Protein AF-A0A915DK79-F1 (afdb_monomer)

Radius of gyration: 27.87 Å; Cα contacts (8 Å, |Δi|>4): 19; chains: 1; bounding box: 51×36×88 Å

Solvent-accessible surface area (backbone atoms only — not comparable to full-atom values): 7523 Å² total; per-resid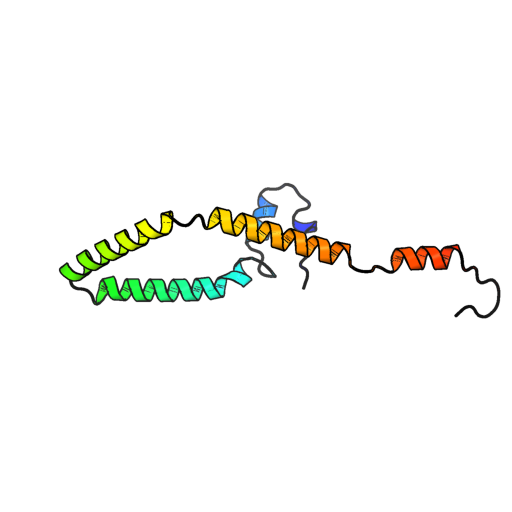ue (Å²): 132,89,81,90,54,66,78,63,58,69,52,94,48,76,64,35,58,58,57,54,72,72,41,60,88,92,27,67,62,69,75,41,48,66,61,49,52,53,51,52,51,54,51,49,52,52,50,48,43,56,70,74,70,46,51,79,68,54,45,51,55,50,50,55,50,52,54,53,53,54,66,57,54,72,78,56,66,57,69,62,53,49,52,55,52,53,50,54,53,52,51,52,52,50,53,56,62,72,66,54,86,70,58,63,67,60,50,53,51,46,63,72,71,60,83,81,90,66,103,73,82,130

Organism: NCBI:txid166011

pLDDT: mean 89.75, std 9.84, range [50.62, 98.31]

InterPro domains:
  IPR000615 Bestrophin [PTHR10736] (1-120)
  IPR021134 Bestrophin-like [PF01062] (1-120)

Sequence (122 aa):
MTISYNLDISSSSSWSFMKIVFRWKGSIWKSVLTELCIWTVFYYIVFCFYRFLLDANQQRDFALLANHVDSKLEYIPLTFMLGFFVTIVVDRWKNIFANIGFVDNAAFFVSSYVRGTMKRPK

Nearest PDB structures (foldseek):
  9ctq-assembly1_D  TM=9.381E-01  e=3.519E-05  Homo sapiens
  4rdq-assembly1_A  TM=9.361E-01  e=5.009E-05  Gallus gallus
  6n25-assembly1_A  TM=9.561E-01  e=6.644E-05  Gallus gallus
  8d1e-assembly1_D  TM=9.440E-01  e=1.916E-04  Homo sapiens
  5t5n-assembly1_A  TM=9.371E-01  e=1.916E-04  Gallus gallus

Foldseek 3Di:
DDDDPCVLVVDPDPVSVVVLQPDDVPHPCVVCVVVVVVVVVVVVVVVCCLPPPDDPVVNVVVVVVVVVVVVVVVVDPVVVVVVVVVVVVVVVVVVVVVPPDDCVVVVVVCVVPDDDDDPDDD

Mean predicted aligned error: 7.8 Å

Structure (mmCIF, N/CA/C/O backbone):
data_AF-A0A915DK79-F1
#
_entry.id   AF-A0A915DK79-F1
#
loop_
_atom_site.group_PDB
_atom_site.id
_atom_site.type_symbol
_atom_site.label_atom_id
_atom_site.label_alt_id
_atom_site.label_comp_id
_atom_site.label_asym_id
_atom_site.label_entity_id
_atom_site.label_seq_id
_atom_site.pdbx_PDB_ins_code
_atom_site.Cartn_x
_atom_site.Cartn_y
_atom_site.Cartn_z
_atom_site.occupancy
_atom_site.B_iso_or_equiv
_atom_site.auth_seq_id
_atom_site.auth_comp_id
_atom_site.auth_asym_id
_atom_site.auth_atom_id
_atom_site.pdbx_PDB_model_num
ATOM 1 N N . MET A 1 1 ? 3.840 -10.771 -16.281 1.00 55.12 1 MET A N 1
ATOM 2 C CA . MET A 1 1 ? 3.743 -10.107 -17.601 1.00 55.12 1 MET A CA 1
ATOM 3 C C . MET A 1 1 ? 3.987 -8.621 -17.395 1.00 55.12 1 MET A C 1
ATOM 5 O O . MET A 1 1 ? 3.463 -8.082 -16.427 1.00 55.12 1 MET A O 1
ATOM 9 N N . THR A 1 2 ? 4.796 -7.992 -18.246 1.00 82.50 2 THR A N 1
ATOM 10 C CA . THR A 1 2 ? 5.005 -6.536 -18.249 1.00 82.50 2 THR A CA 1
ATOM 11 C C . THR A 1 2 ? 3.714 -5.829 -18.663 1.00 82.50 2 THR A C 1
ATOM 13 O O . THR A 1 2 ? 2.981 -6.316 -19.522 1.00 82.50 2 THR A O 1
ATOM 16 N N . ILE A 1 3 ? 3.392 -4.709 -18.018 1.00 86.00 3 ILE A N 1
ATOM 17 C CA . ILE A 1 3 ? 2.170 -3.949 -18.303 1.00 86.00 3 ILE A CA 1
ATOM 18 C C . ILE A 1 3 ? 2.575 -2.577 -18.803 1.00 86.00 3 ILE A C 1
ATOM 20 O O . ILE A 1 3 ? 3.005 -1.730 -18.028 1.00 86.00 3 ILE A O 1
ATOM 24 N N . SER A 1 4 ? 2.421 -2.363 -20.105 1.00 89.50 4 SER A N 1
ATOM 25 C CA . SER A 1 4 ? 2.672 -1.065 -20.716 1.00 89.50 4 SER A CA 1
ATOM 26 C C . SER A 1 4 ? 1.451 -0.163 -20.540 1.00 89.50 4 SER A C 1
ATOM 28 O O . SER A 1 4 ? 0.342 -0.510 -20.950 1.00 89.50 4 SER A O 1
ATOM 30 N N . TYR A 1 5 ? 1.664 0.998 -19.926 1.00 88.75 5 TYR A N 1
ATOM 31 C CA . TYR A 1 5 ? 0.668 2.067 -19.776 1.00 88.75 5 TYR A CA 1
ATOM 32 C C . TYR A 1 5 ? 1.193 3.428 -20.264 1.00 88.75 5 TYR A C 1
ATOM 34 O O . TYR A 1 5 ? 0.548 4.446 -20.048 1.00 88.75 5 TYR A O 1
ATOM 42 N N . ASN A 1 6 ? 2.335 3.452 -20.965 1.00 89.31 6 ASN A N 1
ATOM 43 C CA . ASN A 1 6 ? 2.989 4.675 -21.452 1.00 89.31 6 ASN A CA 1
ATOM 44 C C . ASN A 1 6 ? 2.066 5.566 -22.300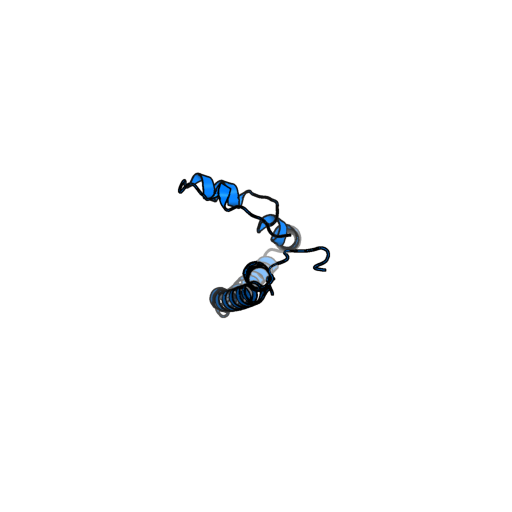 1.00 89.31 6 ASN A C 1
ATOM 46 O O . ASN A 1 6 ? 2.129 6.786 -22.207 1.00 89.31 6 ASN A O 1
ATOM 50 N N . LEU A 1 7 ? 1.179 4.969 -23.102 1.00 87.88 7 LEU A N 1
ATOM 51 C CA . LEU A 1 7 ? 0.238 5.723 -23.932 1.00 87.88 7 LEU A CA 1
ATOM 52 C C . LEU A 1 7 ? -0.861 6.395 -23.090 1.00 87.88 7 LEU A C 1
ATOM 54 O O . LEU A 1 7 ? -1.257 7.518 -23.393 1.00 87.88 7 LEU A O 1
ATOM 58 N N . ASP A 1 8 ? -1.284 5.761 -21.991 1.00 84.19 8 ASP A N 1
ATOM 59 C CA . ASP A 1 8 ? -2.310 6.289 -21.081 1.00 84.19 8 ASP A CA 1
ATOM 60 C C . ASP A 1 8 ? -1.809 7.501 -20.269 1.00 84.19 8 ASP A C 1
ATOM 62 O O . ASP A 1 8 ? -2.618 8.305 -19.812 1.00 84.19 8 ASP A O 1
ATOM 66 N N . ILE A 1 9 ? -0.485 7.652 -20.119 1.00 87.38 9 ILE A N 1
ATOM 67 C CA . ILE A 1 9 ? 0.183 8.779 -19.434 1.00 87.38 9 ILE A CA 1
ATOM 68 C C . ILE A 1 9 ? 0.838 9.782 -20.380 1.00 87.38 9 ILE A C 1
ATOM 70 O O . ILE A 1 9 ? 1.550 10.676 -19.935 1.00 87.38 9 ILE A O 1
ATOM 74 N N . SER A 1 10 ? 0.610 9.654 -21.685 1.00 88.00 10 SER A N 1
ATOM 75 C CA . SER A 1 10 ? 1.205 10.564 -22.669 1.00 88.00 10 SER A CA 1
ATOM 76 C C . SER A 1 10 ? 0.658 11.997 -22.569 1.00 88.00 10 SER A C 1
ATOM 78 O O . SER A 1 10 ? 1.332 12.943 -22.966 1.00 88.00 10 SER A O 1
ATOM 80 N N . SER A 1 11 ? -0.545 12.170 -22.005 1.00 87.44 11 SER A N 1
ATOM 81 C CA . SER A 1 11 ? -1.165 13.472 -21.741 1.00 87.44 11 SER A CA 1
ATOM 82 C C . SER A 1 11 ? -1.035 13.867 -20.267 1.00 87.44 11 SER A C 1
ATOM 84 O O . SER A 1 11 ? -1.433 13.106 -19.381 1.00 87.44 11 SER A O 1
ATOM 86 N N . SER A 1 12 ? -0.572 15.097 -20.013 1.00 81.62 12 SER A N 1
ATOM 87 C CA . SER A 1 12 ? -0.364 15.695 -18.679 1.00 81.62 12 SER A CA 1
ATOM 88 C C . SER A 1 12 ? -1.661 16.068 -17.930 1.00 81.62 12 SER A C 1
ATOM 90 O O . SER A 1 12 ? -1.654 16.924 -17.046 1.00 81.62 12 SER A O 1
ATOM 92 N N . SER A 1 13 ? -2.795 15.463 -18.281 1.00 87.06 13 SER A N 1
ATOM 93 C CA . SER A 1 13 ? -4.066 15.706 -17.601 1.00 87.06 13 SER A CA 1
ATOM 94 C C . SER A 1 13 ? -4.102 15.013 -16.237 1.00 87.06 13 SER A C 1
ATOM 96 O O . SER A 1 13 ? -3.752 13.837 -16.124 1.00 87.06 13 SER A O 1
ATOM 98 N N . SER A 1 14 ? -4.627 15.690 -15.211 1.00 81.69 14 SER A N 1
ATOM 99 C CA . SER A 1 14 ? -4.892 15.092 -13.892 1.00 81.69 14 SER A CA 1
ATOM 100 C C . SER A 1 14 ? -5.802 13.858 -13.977 1.00 81.69 14 SER A C 1
ATOM 102 O O . SER A 1 14 ? -5.713 12.950 -13.150 1.00 81.69 14 SER A O 1
ATOM 104 N N . TRP A 1 15 ? -6.644 13.781 -15.014 1.00 85.00 15 TRP A N 1
ATOM 105 C CA . TRP A 1 15 ? -7.514 12.633 -15.264 1.00 85.00 15 TRP A CA 1
ATOM 106 C C . TRP A 1 15 ? -6.736 11.363 -15.634 1.00 85.00 15 TRP A C 1
ATOM 108 O O . TRP A 1 15 ? -7.152 10.257 -15.283 1.00 85.00 15 TRP A O 1
ATOM 118 N N . SER A 1 16 ? -5.580 11.505 -16.294 1.00 84.88 16 SER A N 1
ATOM 119 C CA . SER A 1 16 ? -4.718 10.381 -16.682 1.00 84.88 16 SER A CA 1
ATOM 120 C C . SER A 1 16 ? -4.239 9.601 -15.456 1.00 84.88 16 SER A C 1
ATOM 122 O O . SER A 1 16 ? -4.289 8.373 -15.446 1.00 84.88 16 SER A O 1
ATOM 124 N N . PHE A 1 17 ? -3.852 10.303 -14.384 1.00 85.50 17 PHE A N 1
ATOM 125 C CA . PHE A 1 17 ? -3.428 9.677 -13.129 1.00 85.50 17 PHE A CA 1
ATOM 126 C C . PHE A 1 17 ? -4.565 8.884 -12.474 1.00 85.50 17 PHE A C 1
ATOM 128 O O . PHE A 1 17 ? -4.389 7.716 -12.120 1.00 85.50 17 PHE A O 1
ATOM 135 N N . MET A 1 18 ? -5.757 9.480 -12.381 1.00 88.00 18 MET A N 1
ATOM 136 C CA . MET A 1 18 ? -6.923 8.823 -11.786 1.00 88.00 18 MET A CA 1
ATOM 137 C C . MET A 1 18 ? -7.294 7.539 -12.543 1.00 88.00 18 MET A C 1
ATOM 139 O O . MET A 1 18 ? -7.599 6.515 -11.933 1.00 88.00 18 MET A O 1
ATOM 143 N N . LYS A 1 19 ? -7.159 7.549 -13.873 1.00 86.62 19 LYS A N 1
ATOM 144 C CA . LYS A 1 19 ? -7.385 6.380 -14.734 1.00 86.62 19 LYS A CA 1
ATOM 145 C C . LYS A 1 19 ? -6.443 5.206 -14.422 1.00 86.62 19 LYS A C 1
ATOM 147 O O . LYS A 1 19 ? -6.855 4.052 -14.522 1.00 86.62 19 LYS A O 1
ATOM 152 N N . ILE A 1 20 ? -5.196 5.476 -14.028 1.00 90.00 20 ILE A N 1
ATOM 153 C CA . ILE A 1 20 ? -4.208 4.441 -13.673 1.00 90.00 20 ILE A CA 1
ATOM 154 C C . ILE A 1 20 ? -4.525 3.822 -12.316 1.00 90.00 20 ILE A C 1
ATOM 156 O O . ILE A 1 20 ? -4.453 2.601 -12.183 1.00 90.00 20 ILE A O 1
ATOM 160 N N . VAL A 1 21 ? -4.900 4.643 -11.328 1.00 89.56 21 VAL A N 1
ATOM 161 C CA . VAL A 1 21 ? -5.219 4.174 -9.969 1.00 89.56 21 VAL A CA 1
ATOM 162 C C . VAL A 1 21 ? -6.342 3.135 -9.995 1.00 89.56 21 VAL A C 1
ATOM 164 O O . VAL A 1 21 ? -6.271 2.147 -9.269 1.00 89.56 21 VAL A O 1
ATOM 167 N N . PHE A 1 22 ? -7.338 3.306 -10.867 1.00 88.69 22 PHE A N 1
ATOM 168 C CA . PHE A 1 22 ? -8.464 2.375 -11.008 1.00 88.69 22 PHE A CA 1
ATOM 169 C C . PHE A 1 22 ? -8.225 1.210 -11.981 1.00 88.69 22 PHE A C 1
ATOM 171 O O . PHE A 1 22 ? -9.112 0.382 -12.195 1.00 88.69 22 PHE A O 1
ATOM 178 N N . ARG A 1 23 ? -7.037 1.090 -12.582 1.00 89.62 23 ARG A N 1
ATOM 179 C CA . ARG A 1 23 ? -6.713 -0.052 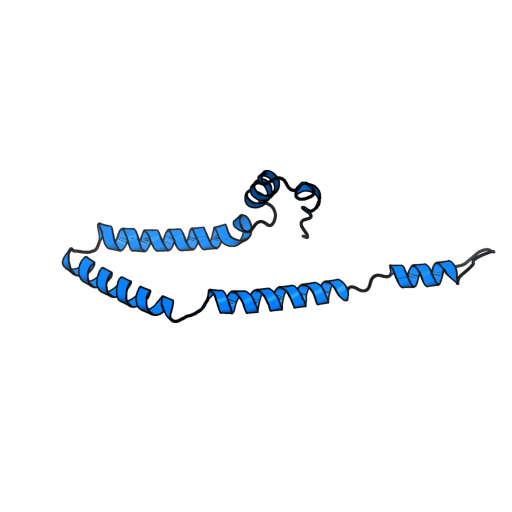-13.447 1.00 89.62 23 ARG A CA 1
ATOM 180 C C . ARG A 1 23 ? -6.633 -1.332 -12.606 1.00 89.62 23 ARG A C 1
ATOM 182 O O . ARG A 1 23 ? -6.174 -1.307 -11.473 1.00 89.62 23 ARG A O 1
ATOM 189 N N . TRP A 1 24 ? -7.041 -2.478 -13.156 1.00 89.69 24 TRP A N 1
ATOM 190 C CA . TRP A 1 24 ? -6.990 -3.767 -12.438 1.00 89.69 24 TRP A CA 1
ATOM 191 C C . TRP A 1 24 ? -5.743 -4.606 -12.752 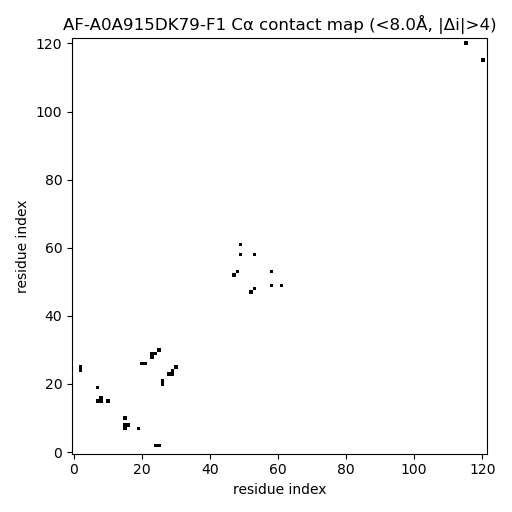1.00 89.69 24 TRP A C 1
ATOM 193 O O . TRP A 1 24 ? -5.115 -5.201 -11.876 1.00 89.69 24 TRP A O 1
ATOM 203 N N . LYS A 1 25 ? -5.366 -4.698 -14.033 1.00 88.81 25 LYS A N 1
ATOM 204 C CA . LYS A 1 25 ? -4.229 -5.531 -14.450 1.00 88.81 25 LYS A CA 1
ATOM 205 C C . LYS A 1 25 ? -2.922 -4.918 -13.930 1.00 88.81 25 LYS A C 1
ATOM 207 O O . LYS A 1 25 ? -2.551 -3.836 -14.374 1.00 88.81 25 LYS A O 1
ATOM 212 N N . GLY A 1 26 ? -2.264 -5.651 -13.022 1.00 85.12 26 GLY A N 1
ATOM 213 C CA . GLY A 1 26 ? -1.004 -5.305 -12.341 1.00 85.12 26 GLY A CA 1
ATOM 214 C C . GLY A 1 26 ? -1.040 -3.997 -11.566 1.00 85.12 26 GLY A C 1
ATOM 215 O O . GLY A 1 26 ? -0.023 -3.321 -11.462 1.00 85.12 26 GLY A O 1
ATOM 216 N N . SER A 1 27 ? -2.211 -3.647 -11.039 1.00 90.75 27 SER A N 1
ATOM 217 C CA . SER A 1 27 ? -2.333 -2.576 -10.064 1.00 90.75 27 SER A CA 1
ATOM 218 C C . SER A 1 27 ? -2.053 -3.061 -8.650 1.00 90.75 27 SER A C 1
ATOM 220 O O . SER A 1 27 ? -2.091 -4.259 -8.354 1.00 90.75 27 SER A O 1
ATOM 222 N N . ILE A 1 28 ? -1.826 -2.090 -7.767 1.00 91.25 28 ILE A N 1
ATOM 223 C CA . ILE A 1 28 ? -1.641 -2.304 -6.330 1.00 91.25 28 ILE A CA 1
ATOM 224 C C . ILE A 1 28 ? -2.863 -3.013 -5.739 1.00 91.25 28 ILE A C 1
ATOM 226 O O . ILE A 1 28 ? -2.698 -3.929 -4.942 1.00 91.25 28 ILE A O 1
ATOM 230 N N . TRP A 1 29 ? -4.074 -2.678 -6.202 1.00 92.56 29 TRP A N 1
ATOM 231 C CA . TRP A 1 29 ? -5.310 -3.330 -5.764 1.00 92.56 29 TRP A CA 1
ATOM 232 C C . TRP A 1 29 ? -5.236 -4.841 -5.918 1.00 92.56 29 TRP A C 1
ATOM 234 O O . TRP A 1 29 ? -5.430 -5.562 -4.952 1.00 92.56 29 TRP A O 1
ATOM 244 N N . LYS A 1 30 ? -4.861 -5.339 -7.098 1.00 91.44 30 LYS A N 1
ATOM 245 C CA . LYS A 1 30 ? -4.754 -6.783 -7.315 1.00 91.44 30 LYS A CA 1
ATOM 246 C C . LYS A 1 30 ? -3.704 -7.440 -6.405 1.00 91.44 30 LYS A C 1
ATOM 248 O O . LYS A 1 30 ? -3.855 -8.610 -6.074 1.00 91.44 30 LYS A O 1
ATOM 253 N N . SER A 1 31 ? -2.650 -6.709 -6.041 1.00 91.62 31 SER A N 1
ATOM 254 C CA . SER A 1 31 ? -1.556 -7.228 -5.216 1.00 91.62 31 SER A CA 1
ATOM 255 C C . SER A 1 31 ? -1.826 -7.189 -3.715 1.00 91.62 31 SER A C 1
ATOM 257 O O . SER A 1 31 ? -1.185 -7.951 -3.015 1.00 91.62 31 SER A O 1
ATOM 259 N N . VAL A 1 32 ? -2.677 -6.278 -3.235 1.00 95.62 32 VAL A N 1
ATOM 260 C CA . VAL A 1 32 ? -2.878 -6.016 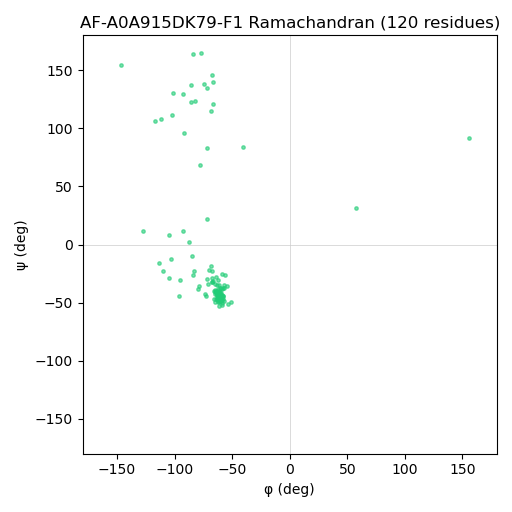-1.796 1.00 95.62 32 VAL A CA 1
ATOM 261 C C . VAL A 1 32 ? -4.282 -6.411 -1.333 1.00 95.62 32 VAL A C 1
ATOM 263 O O . VAL A 1 32 ? -4.531 -6.519 -0.138 1.00 95.62 32 VAL A O 1
ATOM 266 N N . LEU A 1 33 ? -5.232 -6.622 -2.254 1.00 94.50 33 LEU A N 1
ATOM 267 C CA . LEU A 1 33 ? -6.629 -6.883 -1.897 1.00 94.50 33 LEU A CA 1
ATOM 268 C C . LEU A 1 33 ? -6.783 -8.121 -1.007 1.00 94.50 33 LEU A C 1
ATOM 270 O O . LEU A 1 33 ? -7.591 -8.091 -0.086 1.00 94.50 33 LEU A O 1
ATOM 274 N N . THR A 1 34 ? -6.010 -9.183 -1.242 1.00 94.94 34 THR A N 1
ATOM 275 C CA . THR A 1 34 ? -6.084 -10.410 -0.436 1.00 94.94 34 THR A CA 1
ATOM 276 C C . THR A 1 34 ? -5.655 -10.145 1.007 1.00 94.94 34 THR A C 1
ATOM 278 O O . THR A 1 34 ? -6.379 -10.478 1.943 1.00 94.94 34 THR A O 1
ATOM 281 N N . GLU A 1 35 ? -4.507 -9.500 1.193 1.00 96.44 35 GLU A N 1
ATOM 282 C CA . GLU A 1 35 ? -3.945 -9.136 2.490 1.00 96.44 35 GLU A CA 1
ATOM 283 C C . GLU A 1 35 ? -4.844 -8.134 3.218 1.00 96.44 35 GLU A C 1
ATOM 285 O O . GLU A 1 35 ? -5.087 -8.281 4.414 1.00 96.44 35 GLU A O 1
ATOM 290 N N . LEU A 1 36 ? -5.397 -7.159 2.489 1.00 96.25 36 LEU A N 1
ATOM 291 C CA . LEU A 1 36 ? -6.346 -6.187 3.021 1.00 96.25 36 LEU A CA 1
ATOM 292 C C . LEU A 1 36 ? -7.621 -6.877 3.507 1.00 96.25 36 LEU A C 1
ATOM 294 O O . LEU A 1 36 ? -8.055 -6.619 4.623 1.00 96.25 36 LEU A O 1
ATOM 298 N N . CYS A 1 37 ? -8.198 -7.786 2.715 1.00 97.38 37 CYS A N 1
ATOM 299 C CA . CYS A 1 37 ? -9.377 -8.545 3.122 1.00 97.38 37 CYS A CA 1
ATOM 300 C C . CYS A 1 37 ? -9.111 -9.356 4.394 1.00 97.38 37 CYS A C 1
ATOM 302 O O . CYS A 1 37 ? -9.923 -9.319 5.317 1.00 97.38 37 CYS A O 1
ATOM 304 N N . ILE A 1 38 ? -7.969 -10.044 4.472 1.00 97.94 38 ILE A N 1
ATOM 305 C CA . ILE A 1 38 ? -7.573 -10.803 5.665 1.00 97.94 38 ILE A CA 1
ATOM 306 C C . ILE A 1 38 ? -7.442 -9.867 6.874 1.00 97.94 38 ILE A C 1
ATOM 308 O O . ILE A 1 38 ? -8.028 -10.133 7.923 1.00 97.94 38 ILE A O 1
ATOM 312 N N . TRP A 1 39 ? -6.732 -8.746 6.726 1.00 97.88 39 TRP A N 1
ATOM 313 C CA . TRP A 1 39 ? -6.555 -7.760 7.792 1.00 97.88 39 TRP A CA 1
ATOM 314 C C . TRP A 1 39 ? -7.893 -7.185 8.274 1.00 97.88 39 TRP A C 1
ATOM 316 O O . TRP A 1 39 ? -8.144 -7.127 9.476 1.00 97.88 39 TRP A O 1
ATOM 326 N N . THR A 1 40 ? -8.788 -6.832 7.349 1.00 98.00 40 THR A N 1
ATOM 327 C CA . THR A 1 40 ? -10.124 -6.315 7.660 1.00 98.00 40 THR A CA 1
ATOM 328 C C . THR A 1 40 ? -10.967 -7.343 8.413 1.00 98.00 40 THR A C 1
ATOM 330 O O . THR A 1 40 ? -11.638 -6.986 9.379 1.00 98.00 40 THR A O 1
ATOM 333 N N . VAL A 1 41 ? -10.910 -8.622 8.030 1.00 98.31 41 VAL A N 1
ATOM 334 C CA . VAL A 1 41 ? -11.607 -9.698 8.753 1.00 98.31 41 VAL A CA 1
ATOM 335 C C . VAL A 1 41 ? -11.099 -9.802 10.191 1.00 98.31 41 VAL A C 1
ATOM 337 O O . VAL A 1 41 ? -11.907 -9.781 11.117 1.00 98.31 41 VAL A O 1
ATOM 340 N N . PHE A 1 42 ? -9.781 -9.844 10.406 1.00 98.25 42 PHE A N 1
ATOM 341 C CA . PHE A 1 42 ? -9.213 -9.880 11.759 1.00 98.25 42 PHE A CA 1
ATOM 342 C C . PHE A 1 42 ? -9.577 -8.643 12.582 1.00 98.25 42 PHE A C 1
ATOM 344 O O . PHE A 1 42 ? -9.942 -8.773 13.751 1.00 98.25 42 PHE A O 1
ATOM 351 N N . TYR A 1 43 ? -9.541 -7.458 11.972 1.00 97.56 43 TYR A N 1
ATOM 352 C CA . TYR A 1 43 ? -9.957 -6.222 12.624 1.00 97.56 43 TYR A CA 1
ATOM 353 C C . TYR A 1 43 ? -11.409 -6.305 13.106 1.00 97.56 43 TYR A C 1
ATOM 355 O O . TYR A 1 43 ? -11.696 -6.010 14.266 1.00 97.56 43 TYR A O 1
ATOM 363 N N . TYR A 1 44 ? -12.325 -6.775 12.254 1.00 98.00 44 TYR A N 1
ATOM 364 C CA . TYR A 1 44 ? -13.726 -6.929 12.637 1.00 98.00 44 TYR A CA 1
ATOM 365 C C . TYR A 1 44 ? -13.951 -8.019 13.687 1.00 98.00 44 TYR A C 1
ATOM 367 O O . TYR A 1 44 ? -14.827 -7.857 14.531 1.00 98.00 44 TYR A O 1
ATOM 375 N N . ILE A 1 45 ? -13.154 -9.092 13.699 1.00 97.81 45 ILE A N 1
ATOM 376 C CA . ILE A 1 45 ? -13.201 -10.097 14.772 1.00 97.81 45 ILE A CA 1
ATOM 377 C C . ILE A 1 45 ? -12.868 -9.444 16.119 1.00 97.81 45 ILE A C 1
ATOM 379 O O . ILE A 1 45 ? -13.627 -9.600 17.076 1.00 97.81 45 ILE A O 1
ATOM 383 N N . VAL A 1 46 ? -11.781 -8.669 16.188 1.00 96.88 46 VAL A N 1
ATOM 384 C CA . VAL A 1 46 ? -11.391 -7.941 17.408 1.00 96.88 46 VAL A CA 1
ATOM 385 C C . VAL A 1 46 ? -12.451 -6.906 17.793 1.00 96.88 46 VAL A C 1
ATOM 387 O O . VAL A 1 46 ? -12.813 -6.804 18.963 1.00 96.88 46 VAL A O 1
ATOM 390 N N . PHE A 1 47 ? -13.004 -6.183 16.817 1.00 96.38 47 PHE A N 1
ATOM 391 C CA . PHE A 1 47 ? -14.088 -5.227 17.039 1.00 96.38 47 PHE A CA 1
ATOM 392 C C . PHE A 1 47 ? -15.333 -5.892 17.645 1.00 96.38 47 PHE A C 1
ATOM 394 O O . PHE A 1 47 ? -15.870 -5.407 18.641 1.00 96.38 47 PHE A O 1
ATOM 401 N N . CYS A 1 48 ? -15.775 -7.021 17.087 1.00 97.12 48 CYS A N 1
ATOM 402 C CA . CYS A 1 48 ? -16.911 -7.780 17.604 1.00 97.12 48 CYS A CA 1
ATOM 403 C C . CYS A 1 48 ? -16.634 -8.321 19.010 1.00 97.12 48 CYS A C 1
ATOM 405 O O . CYS A 1 48 ? -17.508 -8.245 19.872 1.00 97.12 48 CYS A O 1
ATOM 407 N N . PHE A 1 49 ? -15.420 -8.817 19.260 1.00 96.06 49 PHE A N 1
ATOM 408 C CA . PHE A 1 49 ? -14.998 -9.270 20.583 1.00 96.06 49 PHE A CA 1
ATOM 409 C C . PHE A 1 49 ? -15.100 -8.135 21.613 1.00 96.06 49 PHE A C 1
ATOM 411 O O . PHE A 1 49 ? -15.796 -8.270 22.617 1.00 96.06 49 PHE A O 1
ATOM 418 N N . TYR A 1 50 ? -14.507 -6.976 21.317 1.00 95.62 50 TYR A N 1
ATOM 419 C CA . TYR A 1 50 ? -14.574 -5.788 22.169 1.00 95.62 50 TYR A CA 1
ATOM 420 C C . TYR A 1 50 ? -16.016 -5.317 22.418 1.00 95.62 50 TYR A C 1
ATOM 422 O O . TYR A 1 50 ? -16.375 -4.980 23.546 1.00 95.62 50 TYR A O 1
ATOM 430 N N . ARG A 1 51 ? -16.855 -5.293 21.374 1.00 94.56 51 ARG A N 1
ATOM 431 C CA . ARG A 1 51 ? -18.197 -4.702 21.447 1.00 94.56 51 ARG A CA 1
ATOM 432 C C . ARG A 1 51 ? -19.237 -5.605 22.103 1.00 94.56 51 ARG A C 1
ATOM 434 O O . ARG A 1 51 ? -20.109 -5.081 22.791 1.00 94.56 51 ARG A O 1
ATOM 441 N N . PHE A 1 52 ? -19.187 -6.910 21.844 1.00 95.25 52 PHE A N 1
ATOM 442 C CA . PHE A 1 52 ? -20.259 -7.834 22.224 1.00 95.25 52 PHE A CA 1
ATOM 443 C C . PHE A 1 52 ? -19.883 -8.801 23.347 1.00 95.25 52 PHE A C 1
ATOM 445 O O . PHE A 1 52 ? -20.790 -9.313 23.996 1.00 95.25 52 PHE A O 1
ATOM 452 N N . LEU A 1 53 ? -18.592 -9.078 23.573 1.00 95.00 53 LEU A N 1
ATOM 453 C CA . LEU A 1 53 ? -18.163 -10.061 24.576 1.00 95.00 53 LEU A CA 1
ATOM 454 C C . LEU A 1 53 ? -17.590 -9.427 25.850 1.00 95.00 53 LEU A C 1
ATOM 456 O O . LEU A 1 53 ? -17.688 -10.045 26.906 1.00 95.00 53 LEU A O 1
ATOM 460 N N . LEU A 1 54 ? -16.986 -8.236 25.771 1.00 94.81 54 LEU A N 1
ATOM 461 C CA . LEU A 1 54 ? -16.334 -7.611 26.927 1.00 94.81 54 LEU A CA 1
ATOM 462 C C . LEU A 1 54 ? -17.310 -6.806 27.787 1.00 94.81 54 LEU A C 1
ATOM 464 O O . LEU A 1 54 ? -18.092 -6.004 27.275 1.00 94.81 54 LEU A O 1
ATOM 468 N N . ASP A 1 55 ? -17.166 -6.954 29.103 1.00 94.81 55 ASP A N 1
ATOM 469 C CA . ASP A 1 55 ? -17.841 -6.119 30.097 1.00 94.81 55 ASP A CA 1
ATOM 470 C C . ASP A 1 55 ? -17.179 -4.730 30.238 1.00 94.81 55 ASP A C 1
ATOM 472 O O . ASP A 1 55 ? -16.041 -4.510 29.813 1.00 94.81 55 ASP A O 1
ATOM 476 N N . ALA A 1 56 ? -17.865 -3.774 30.870 1.00 94.19 56 ALA A N 1
ATOM 477 C CA . ALA A 1 56 ? -17.437 -2.376 30.966 1.00 94.19 56 ALA A CA 1
ATOM 478 C C . ALA A 1 56 ? -16.045 -2.187 31.604 1.00 94.19 56 ALA A C 1
ATOM 480 O O . ALA A 1 56 ? -15.293 -1.292 31.206 1.00 94.19 56 ALA A O 1
ATOM 481 N N . ASN A 1 57 ? -15.682 -3.027 32.577 1.00 95.56 57 ASN A N 1
ATOM 482 C CA . ASN A 1 57 ? -14.350 -2.997 33.186 1.00 95.56 57 ASN A CA 1
ATOM 483 C C . ASN A 1 57 ? -13.285 -3.562 32.233 1.00 95.56 57 ASN A C 1
ATOM 485 O O . ASN A 1 57 ? -12.253 -2.933 32.017 1.00 95.56 57 ASN A O 1
ATOM 489 N N . GLN A 1 58 ? -13.576 -4.683 31.571 1.00 94.88 58 GLN A N 1
ATOM 490 C CA . GLN A 1 58 ? -12.659 -5.307 30.611 1.00 94.88 58 GLN A CA 1
ATOM 491 C C . GLN A 1 58 ? -12.416 -4.418 29.386 1.00 94.88 58 GLN A C 1
ATOM 493 O O . GLN A 1 58 ? -11.311 -4.389 28.849 1.00 94.88 58 GLN A O 1
ATOM 498 N N . GLN A 1 59 ? -13.423 -3.655 28.949 1.00 95.94 59 GLN A N 1
ATOM 499 C CA . GLN A 1 59 ? -13.268 -2.683 27.866 1.00 95.94 59 GLN A CA 1
ATOM 500 C C . GLN A 1 59 ? -12.280 -1.565 28.225 1.00 95.94 59 GLN A C 1
ATOM 502 O O . GLN A 1 59 ? -11.547 -1.106 27.346 1.00 95.94 59 GLN A O 1
ATOM 507 N N . ARG A 1 60 ? -12.229 -1.136 29.496 1.00 95.62 60 ARG A N 1
ATOM 508 C CA . ARG A 1 60 ? -11.229 -0.162 29.965 1.00 95.62 60 ARG A CA 1
ATOM 509 C C . ARG A 1 60 ? -9.824 -0.747 29.907 1.00 95.62 60 ARG A C 1
ATOM 511 O O . ARG A 1 60 ? -8.933 -0.100 29.363 1.00 95.62 60 ARG A O 1
ATOM 518 N N . ASP A 1 61 ? -9.647 -1.970 30.394 1.00 95.69 61 ASP A N 1
ATOM 519 C CA . ASP A 1 61 ? -8.345 -2.643 30.372 1.00 95.69 61 ASP A CA 1
ATOM 520 C C . ASP A 1 61 ? -7.861 -2.881 28.935 1.00 95.69 61 ASP A C 1
ATOM 522 O O . ASP A 1 61 ? -6.703 -2.619 28.607 1.00 95.69 61 ASP A O 1
ATOM 526 N N . PHE A 1 62 ? -8.765 -3.287 28.038 1.00 96.12 62 PHE A N 1
ATOM 527 C CA . PHE A 1 62 ? -8.462 -3.436 26.617 1.00 96.12 62 PHE A CA 1
ATOM 528 C C . PHE A 1 62 ? -8.048 -2.107 25.971 1.00 96.12 62 PHE A C 1
ATOM 530 O O . PHE A 1 62 ? -7.106 -2.076 25.182 1.00 96.12 62 PHE A O 1
ATOM 537 N N . ALA A 1 63 ? -8.705 -0.996 26.319 1.00 95.19 63 ALA A N 1
ATOM 538 C CA . ALA A 1 63 ? -8.335 0.323 25.809 1.00 95.19 63 ALA A CA 1
ATOM 539 C C . ALA A 1 63 ? -6.938 0.756 26.287 1.00 95.19 63 ALA A C 1
ATOM 541 O O . ALA A 1 63 ? -6.161 1.302 25.504 1.00 95.19 63 ALA A O 1
ATOM 542 N N . LEU A 1 64 ? -6.587 0.471 27.546 1.00 96.19 64 LEU A N 1
ATOM 543 C CA . LEU A 1 64 ? -5.239 0.717 28.067 1.00 96.19 64 LEU A CA 1
ATOM 544 C C . LEU A 1 64 ? -4.188 -0.118 27.326 1.00 96.19 64 LEU A C 1
ATOM 546 O O . LEU A 1 64 ? -3.138 0.410 26.960 1.00 96.19 64 LEU A O 1
ATOM 550 N N . LEU A 1 65 ? -4.485 -1.391 27.051 1.00 95.62 65 LEU A N 1
ATOM 551 C CA . LEU A 1 65 ? -3.617 -2.261 26.257 1.00 95.62 65 LEU A CA 1
ATOM 552 C C . LEU A 1 65 ? -3.440 -1.734 24.826 1.00 95.62 65 LEU A C 1
ATOM 554 O O . LEU A 1 65 ? -2.314 -1.665 24.340 1.00 95.62 65 LEU A O 1
ATOM 558 N N . ALA A 1 66 ? -4.529 -1.341 24.162 1.00 95.31 66 ALA A N 1
ATOM 559 C CA . ALA A 1 66 ? -4.491 -0.810 22.802 1.00 95.31 66 ALA A CA 1
ATOM 560 C C . ALA A 1 66 ? -3.626 0.457 22.718 1.00 95.31 66 ALA A C 1
ATOM 562 O O . ALA A 1 66 ? -2.739 0.533 21.872 1.00 95.31 66 ALA A O 1
ATOM 563 N N . ASN A 1 67 ? -3.805 1.393 23.655 1.00 95.25 67 ASN A N 1
ATOM 564 C CA . ASN A 1 67 ? -2.976 2.596 23.750 1.00 95.25 67 ASN A CA 1
ATOM 565 C C . ASN A 1 67 ? -1.503 2.264 24.030 1.00 95.25 67 ASN A C 1
ATOM 567 O O . ASN A 1 67 ? -0.603 2.903 23.486 1.00 95.25 67 ASN A O 1
ATOM 571 N N . HIS A 1 68 ? -1.234 1.251 24.862 1.00 93.94 68 HIS A N 1
ATOM 572 C CA . HIS A 1 68 ? 0.133 0.805 25.108 1.00 93.94 68 HIS A CA 1
ATOM 573 C C . HIS A 1 68 ? 0.789 0.275 23.830 1.00 93.94 68 HIS A C 1
ATOM 575 O O . HIS A 1 68 ? 1.917 0.658 23.530 1.00 93.94 68 HIS A O 1
ATOM 581 N N . VAL A 1 69 ? 0.096 -0.566 23.058 1.00 92.88 69 VAL A N 1
ATOM 582 C CA . VAL A 1 69 ? 0.615 -1.102 21.789 1.00 92.88 69 VAL A CA 1
ATOM 583 C C . VAL A 1 69 ? 0.816 0.010 20.760 1.00 92.88 69 VAL A C 1
ATOM 585 O O . VAL A 1 69 ? 1.864 0.041 20.118 1.00 92.88 69 VAL A O 1
ATOM 588 N N . ASP A 1 70 ? -0.126 0.947 20.648 1.00 92.12 70 ASP A N 1
ATOM 589 C CA . ASP A 1 70 ? -0.030 2.086 19.728 1.00 92.12 70 ASP A CA 1
ATOM 590 C C . ASP A 1 70 ? 1.222 2.930 20.005 1.00 92.12 70 ASP A C 1
ATOM 592 O O . ASP A 1 70 ? 2.025 3.176 19.105 1.00 92.12 70 ASP A O 1
ATOM 596 N N . SER A 1 71 ? 1.500 3.215 21.286 1.00 91.31 71 SER A N 1
ATOM 597 C CA . SER A 1 71 ? 2.729 3.913 21.690 1.00 91.31 71 SER A CA 1
ATOM 598 C C . SER A 1 71 ? 4.013 3.186 21.275 1.00 91.31 71 SER A C 1
ATOM 600 O O . SER A 1 71 ? 5.060 3.811 21.129 1.00 91.31 71 SER A O 1
ATOM 602 N N . LYS A 1 72 ? 3.969 1.858 21.085 1.00 88.81 72 LYS A N 1
ATOM 603 C CA . LYS A 1 72 ? 5.131 1.068 20.659 1.00 88.81 72 LYS A CA 1
ATOM 604 C C . LYS A 1 72 ? 5.349 1.076 19.147 1.00 88.81 72 LYS A C 1
ATOM 606 O O . LYS A 1 72 ? 6.481 0.852 18.719 1.00 88.81 72 LYS A O 1
ATOM 611 N N . LEU A 1 73 ? 4.317 1.349 18.350 1.00 87.00 73 LEU A N 1
ATOM 612 C CA . LEU A 1 73 ? 4.420 1.374 16.889 1.00 87.00 73 LEU A CA 1
ATOM 613 C C . LEU A 1 73 ? 5.205 2.589 16.378 1.00 87.00 73 LEU A C 1
ATOM 615 O O . LEU A 1 73 ? 5.900 2.477 15.370 1.00 87.00 73 LEU A O 1
ATOM 619 N N . GLU A 1 74 ? 5.165 3.713 17.096 1.00 82.25 74 GLU A N 1
ATOM 620 C CA . GLU A 1 74 ? 5.863 4.949 16.714 1.00 82.25 74 GLU A CA 1
ATOM 621 C C . GLU A 1 74 ? 7.398 4.802 16.705 1.00 82.25 74 GLU A C 1
ATOM 623 O O . GLU A 1 74 ? 8.085 5.452 15.918 1.00 82.25 74 GLU A O 1
ATOM 628 N N . TYR A 1 75 ? 7.957 3.899 17.519 1.00 80.75 75 TYR A N 1
ATOM 629 C CA . TYR A 1 75 ? 9.412 3.719 17.619 1.00 80.75 75 TYR A CA 1
ATOM 630 C C . TYR A 1 75 ? 10.060 3.125 16.361 1.00 80.75 75 TYR A C 1
ATOM 632 O O . TYR A 1 75 ? 11.280 3.211 16.216 1.00 80.75 75 TYR A O 1
ATOM 640 N N . ILE A 1 76 ? 9.291 2.492 15.467 1.00 83.69 76 ILE A N 1
ATOM 641 C CA . ILE A 1 76 ? 9.841 1.801 14.297 1.00 83.69 76 ILE A CA 1
ATOM 642 C C . ILE A 1 76 ? 9.637 2.674 13.050 1.00 83.69 76 ILE A C 1
ATOM 644 O O . ILE A 1 76 ? 8.507 2.803 12.575 1.00 83.69 76 ILE A O 1
ATOM 648 N N . PRO A 1 77 ? 10.706 3.230 12.442 1.00 88.06 77 PRO A N 1
ATOM 649 C CA . PRO A 1 77 ? 10.599 4.065 11.248 1.00 88.06 77 PRO A CA 1
ATOM 650 C C . PRO A 1 77 ? 10.387 3.208 9.986 1.00 88.06 77 PRO A C 1
ATOM 652 O O . PRO A 1 77 ? 11.250 3.109 9.109 1.00 88.06 77 PRO A O 1
ATOM 655 N N . LEU A 1 78 ? 9.218 2.572 9.881 1.00 90.06 78 LEU A N 1
ATOM 656 C CA . LEU A 1 78 ? 8.873 1.646 8.796 1.00 90.06 78 LEU A CA 1
ATOM 657 C C . LEU A 1 78 ? 8.919 2.310 7.416 1.00 90.06 78 LEU A C 1
ATOM 659 O O . LEU A 1 78 ? 9.362 1.696 6.447 1.00 90.06 78 LEU A O 1
ATOM 663 N N . THR A 1 79 ? 8.500 3.573 7.322 1.00 90.69 79 THR A N 1
ATOM 664 C CA . THR A 1 79 ? 8.492 4.341 6.068 1.00 90.69 79 THR A CA 1
ATOM 665 C C . THR A 1 79 ? 9.898 4.526 5.509 1.00 90.69 79 THR A C 1
ATOM 667 O O . THR A 1 79 ? 10.128 4.308 4.319 1.00 90.69 79 THR A O 1
ATOM 670 N N . PHE A 1 80 ? 10.851 4.861 6.379 1.00 92.19 80 PHE A N 1
ATOM 671 C CA . PHE A 1 80 ? 12.259 5.001 6.032 1.00 92.19 80 PHE A CA 1
ATOM 672 C C . PHE A 1 80 ? 12.816 3.667 5.529 1.00 92.19 80 PHE A C 1
ATOM 674 O O . PHE A 1 8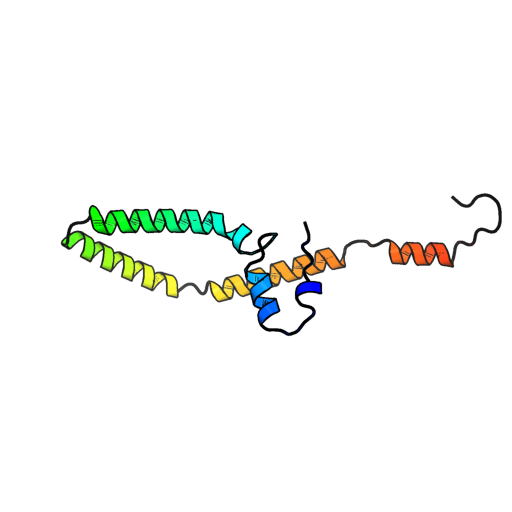0 ? 13.324 3.597 4.411 1.00 92.19 80 PHE A O 1
ATOM 681 N N . MET A 1 81 ? 12.639 2.589 6.301 1.00 94.62 81 MET A N 1
ATOM 682 C CA . MET A 1 81 ? 13.123 1.252 5.936 1.00 94.62 81 MET A CA 1
ATOM 683 C C . MET A 1 81 ? 12.550 0.761 4.602 1.00 94.62 81 MET A C 1
ATOM 685 O O . MET A 1 81 ? 13.293 0.254 3.758 1.00 94.62 81 MET A O 1
ATOM 689 N N . LEU A 1 82 ? 11.245 0.950 4.386 1.00 94.69 82 LEU A N 1
ATOM 690 C CA . LEU A 1 82 ? 10.580 0.588 3.138 1.00 94.69 82 LEU A CA 1
ATOM 691 C C . LEU A 1 82 ? 11.149 1.384 1.956 1.00 94.69 82 LEU A C 1
ATOM 693 O O . LEU A 1 82 ? 11.386 0.810 0.895 1.00 94.69 82 LEU A O 1
ATOM 697 N N . GLY A 1 83 ? 11.425 2.677 2.149 1.00 95.00 83 GLY A N 1
ATOM 698 C CA . GLY A 1 83 ? 12.044 3.538 1.142 1.00 95.00 83 GLY A CA 1
ATOM 699 C C . GLY A 1 83 ? 13.397 3.010 0.652 1.00 95.00 83 GLY A C 1
ATOM 700 O O . GLY A 1 83 ? 13.595 2.873 -0.559 1.00 95.00 83 GLY A O 1
ATOM 701 N N . PHE A 1 84 ? 14.306 2.636 1.563 1.00 95.81 84 PHE A N 1
ATOM 702 C CA . PHE A 1 84 ? 15.590 2.025 1.171 1.00 95.81 84 PHE A CA 1
ATOM 703 C C . PHE A 1 84 ? 15.392 0.691 0.476 1.00 95.81 84 PHE A C 1
ATOM 705 O O . PHE A 1 84 ? 15.983 0.453 -0.577 1.00 95.81 84 PHE A O 1
ATOM 712 N N . PHE A 1 85 ? 14.545 -0.168 1.043 1.00 96.81 85 PHE A N 1
ATOM 713 C CA . PHE A 1 85 ? 14.306 -1.494 0.497 1.00 96.81 85 PHE A CA 1
ATOM 714 C C . PHE A 1 85 ? 13.790 -1.426 -0.946 1.00 96.81 85 PHE A C 1
ATOM 716 O O . PHE A 1 85 ? 14.365 -2.047 -1.840 1.00 96.81 85 PHE A O 1
ATOM 723 N N . VAL A 1 86 ? 12.756 -0.618 -1.198 1.00 97.06 86 VAL A N 1
ATOM 724 C CA . VAL A 1 86 ? 12.176 -0.447 -2.537 1.00 97.06 86 VAL A CA 1
ATOM 725 C C . VAL A 1 86 ? 13.203 0.138 -3.505 1.00 97.06 86 VAL A C 1
ATOM 727 O O . VAL A 1 86 ? 13.316 -0.349 -4.630 1.00 97.06 86 VAL A O 1
ATOM 730 N N . THR A 1 87 ? 13.994 1.123 -3.072 1.00 97.19 87 THR A N 1
ATOM 731 C CA . THR A 1 87 ? 15.037 1.733 -3.912 1.00 97.19 87 THR A CA 1
ATOM 732 C C . THR A 1 87 ? 16.064 0.694 -4.371 1.00 97.19 87 THR A C 1
ATOM 734 O O . THR A 1 87 ? 16.343 0.598 -5.566 1.00 97.19 87 THR A O 1
ATOM 737 N N . ILE A 1 88 ? 16.561 -0.144 -3.455 1.00 97.69 88 ILE A N 1
ATOM 738 C CA . ILE A 1 88 ? 17.523 -1.214 -3.767 1.00 97.69 88 ILE A CA 1
ATOM 739 C C . ILE A 1 88 ? 16.912 -2.246 -4.725 1.00 97.69 88 ILE A C 1
ATOM 741 O O . ILE A 1 88 ? 17.562 -2.679 -5.677 1.00 97.69 88 ILE A O 1
ATOM 745 N N . VAL A 1 89 ? 15.661 -2.653 -4.495 1.00 97.81 89 VAL A N 1
ATOM 746 C CA . VAL A 1 89 ? 14.975 -3.635 -5.349 1.00 97.81 89 VAL A CA 1
ATOM 747 C C . VAL A 1 89 ? 14.797 -3.099 -6.772 1.00 97.81 89 VAL A C 1
ATOM 749 O O . VAL A 1 89 ? 15.077 -3.818 -7.734 1.00 97.81 89 VAL A O 1
ATOM 752 N N . VAL A 1 90 ? 14.381 -1.838 -6.918 1.00 97.00 90 VAL A N 1
ATOM 753 C CA . VAL A 1 90 ? 14.204 -1.194 -8.228 1.00 97.00 90 VAL A CA 1
ATOM 754 C C . VAL A 1 90 ? 15.537 -1.045 -8.958 1.00 97.00 90 VAL A C 1
ATOM 756 O O . VAL A 1 90 ? 15.592 -1.294 -10.162 1.00 97.00 90 VAL A O 1
ATOM 759 N N . ASP A 1 91 ? 16.609 -0.678 -8.258 1.00 97.81 91 ASP A N 1
ATOM 760 C CA . ASP A 1 91 ? 17.937 -0.548 -8.861 1.00 97.81 91 ASP A CA 1
ATOM 761 C C . ASP A 1 91 ? 18.446 -1.889 -9.412 1.00 97.81 91 ASP A C 1
ATOM 763 O O . ASP A 1 91 ? 18.815 -2.006 -10.582 1.00 97.81 91 ASP A O 1
ATOM 767 N N . ARG A 1 92 ? 18.338 -2.958 -8.616 1.00 97.62 92 ARG A N 1
ATOM 768 C CA . ARG A 1 92 ? 18.678 -4.318 -9.058 1.00 97.62 92 ARG A CA 1
ATOM 769 C C . ARG A 1 92 ? 17.844 -4.766 -10.251 1.00 97.62 92 ARG A C 1
ATOM 771 O O . ARG A 1 92 ? 18.381 -5.365 -11.179 1.00 97.62 92 ARG A O 1
ATOM 778 N N . TRP A 1 93 ? 16.546 -4.471 -10.246 1.00 96.31 93 TRP A N 1
ATOM 779 C CA . TRP A 1 93 ? 15.664 -4.781 -11.367 1.00 96.31 93 TRP A CA 1
ATOM 780 C C . TRP A 1 93 ? 16.119 -4.070 -12.650 1.00 96.31 93 TRP A C 1
ATOM 782 O O . TRP A 1 93 ? 16.264 -4.726 -13.680 1.00 96.31 93 TRP A O 1
ATOM 792 N N . LYS A 1 94 ? 16.451 -2.773 -12.587 1.00 95.75 94 LYS A N 1
ATOM 793 C CA . LYS A 1 94 ? 17.002 -2.032 -13.736 1.00 95.75 94 LYS A CA 1
ATOM 794 C C . LYS A 1 94 ? 18.310 -2.641 -14.237 1.00 95.75 94 LYS A C 1
ATOM 796 O O . LYS A 1 94 ? 18.466 -2.818 -15.442 1.00 95.75 94 LYS A O 1
ATOM 801 N N . ASN A 1 95 ? 19.209 -3.015 -13.327 1.00 96.56 95 ASN A N 1
ATOM 802 C CA . ASN A 1 95 ? 20.469 -3.668 -13.676 1.00 96.56 95 ASN A CA 1
ATOM 803 C C . ASN A 1 95 ? 20.239 -5.002 -14.402 1.00 96.56 95 ASN A C 1
ATOM 805 O O . ASN A 1 95 ? 20.908 -5.275 -15.394 1.00 96.56 95 ASN A O 1
ATOM 809 N N . ILE A 1 96 ? 19.262 -5.809 -13.979 1.00 95.88 96 ILE A N 1
ATOM 810 C CA . ILE A 1 96 ? 18.898 -7.043 -14.695 1.00 95.88 96 ILE A CA 1
ATOM 811 C C . ILE A 1 96 ? 18.433 -6.721 -16.119 1.00 95.88 96 ILE A C 1
ATOM 813 O O . ILE A 1 96 ? 18.895 -7.360 -17.058 1.00 95.88 96 I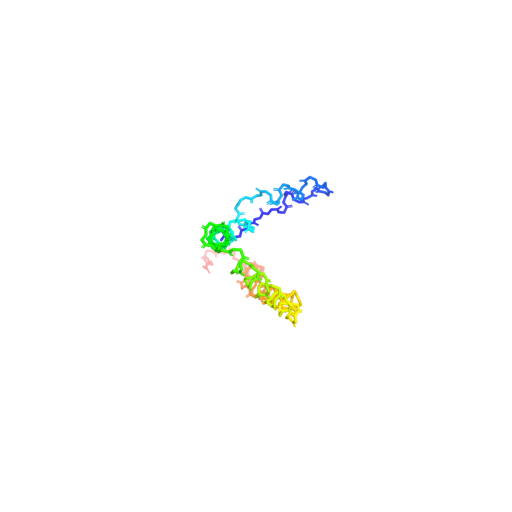LE A O 1
ATOM 817 N N . PHE A 1 97 ? 17.569 -5.715 -16.293 1.00 92.56 97 PHE A N 1
ATOM 818 C CA . PHE A 1 97 ? 17.076 -5.309 -17.614 1.00 92.56 97 PHE A CA 1
ATOM 819 C C . PHE A 1 97 ? 18.182 -4.778 -18.534 1.00 92.56 97 PHE A C 1
ATOM 821 O O . PHE A 1 97 ? 18.191 -5.108 -19.717 1.00 92.56 97 PHE A O 1
ATOM 828 N N . ALA A 1 98 ? 19.122 -3.992 -18.006 1.00 92.00 98 ALA A N 1
ATOM 829 C CA . ALA A 1 98 ? 20.239 -3.443 -18.777 1.00 92.00 98 ALA A CA 1
ATOM 830 C C . ALA A 1 98 ? 21.230 -4.520 -19.249 1.00 92.00 98 ALA A C 1
ATOM 832 O O . ALA A 1 98 ? 21.858 -4.365 -20.291 1.00 92.00 98 ALA A O 1
ATOM 833 N N . ASN A 1 99 ? 21.349 -5.618 -18.500 1.00 92.56 99 ASN A N 1
ATOM 834 C CA . ASN A 1 99 ? 22.244 -6.731 -18.816 1.00 92.56 99 ASN A CA 1
ATOM 835 C C . ASN A 1 99 ? 21.564 -7.848 -19.631 1.00 92.56 99 ASN A C 1
ATOM 837 O O . ASN A 1 99 ? 22.134 -8.929 -19.789 1.00 92.56 99 ASN A O 1
ATOM 841 N N . ILE A 1 100 ? 20.358 -7.619 -20.163 1.00 93.19 100 ILE A N 1
ATOM 842 C CA . ILE A 1 100 ? 19.749 -8.542 -21.127 1.00 93.19 100 ILE A CA 1
ATOM 843 C C . ILE A 1 100 ? 20.583 -8.509 -22.415 1.00 93.19 100 ILE A C 1
ATOM 845 O O . ILE A 1 100 ? 20.746 -7.463 -23.041 1.00 93.19 100 ILE A O 1
ATOM 849 N N . GLY A 1 101 ? 21.118 -9.667 -22.810 1.00 87.75 101 GLY A N 1
ATOM 850 C CA . GLY A 1 101 ? 21.946 -9.821 -24.006 1.00 87.75 101 GLY A CA 1
ATOM 851 C C . GLY A 1 101 ? 21.134 -9.718 -25.295 1.00 87.75 101 GLY A C 1
ATOM 852 O O . GLY A 1 101 ? 20.744 -10.733 -25.869 1.00 87.75 101 GLY A O 1
ATOM 853 N N . PHE A 1 102 ? 20.879 -8.494 -25.751 1.00 89.00 102 PHE A N 1
ATOM 854 C CA . PHE A 1 102 ? 20.277 -8.235 -27.054 1.00 89.00 102 PHE A CA 1
ATOM 855 C C . PHE A 1 102 ? 21.273 -8.525 -28.184 1.00 89.00 102 PHE A C 1
ATOM 857 O O . PHE A 1 102 ? 22.438 -8.128 -28.131 1.00 89.00 102 PHE A O 1
ATOM 864 N N . VAL A 1 103 ? 20.810 -9.220 -29.224 1.00 92.69 103 VAL A N 1
ATOM 865 C CA . VAL A 1 103 ? 21.650 -9.640 -30.360 1.00 92.69 103 VAL A CA 1
ATOM 866 C C . VAL A 1 103 ? 21.762 -8.535 -31.413 1.00 92.69 103 VAL A C 1
ATOM 868 O O . VAL A 1 103 ? 22.600 -8.639 -32.300 1.00 92.69 103 VAL A O 1
ATOM 871 N N . ASP A 1 104 ? 20.981 -7.457 -31.308 1.00 93.31 104 ASP A N 1
ATOM 872 C CA . ASP A 1 104 ? 20.886 -6.398 -32.319 1.00 93.31 104 ASP A CA 1
ATOM 873 C C . ASP A 1 104 ? 22.258 -5.866 -32.739 1.00 93.31 104 ASP A C 1
ATOM 875 O O . ASP A 1 104 ? 22.584 -5.864 -33.924 1.00 93.31 104 ASP A O 1
ATOM 879 N N . ASN A 1 105 ? 23.116 -5.524 -31.773 1.00 88.06 105 ASN A N 1
ATOM 880 C CA . ASN A 1 105 ? 24.471 -5.051 -32.058 1.00 88.06 105 ASN A CA 1
ATOM 881 C C . ASN A 1 105 ? 25.287 -6.099 -32.831 1.00 88.06 105 ASN A C 1
ATOM 883 O O . ASN A 1 105 ? 25.876 -5.783 -33.862 1.00 88.06 105 ASN A O 1
ATOM 887 N N . ALA A 1 106 ? 25.287 -7.357 -32.381 1.00 89.75 106 ALA A N 1
ATOM 888 C CA . ALA A 1 106 ? 26.000 -8.440 -33.058 1.00 89.75 106 ALA A CA 1
ATOM 889 C C . ALA A 1 106 ? 25.445 -8.702 -34.470 1.00 89.75 106 ALA A C 1
ATOM 891 O O . ALA A 1 106 ? 26.217 -8.894 -35.407 1.00 89.75 106 ALA A O 1
ATOM 892 N N . ALA A 1 107 ? 24.125 -8.647 -34.653 1.00 91.94 107 ALA A N 1
ATOM 893 C CA . ALA A 1 107 ? 23.470 -8.801 -35.947 1.00 91.94 107 ALA A CA 1
ATOM 894 C C . ALA A 1 107 ? 23.802 -7.644 -36.908 1.00 91.94 107 ALA A C 1
ATOM 896 O O . ALA A 1 107 ? 24.066 -7.882 -38.090 1.00 91.94 107 ALA A O 1
ATOM 897 N N . PHE A 1 108 ? 23.861 -6.400 -36.421 1.00 92.12 108 PHE A N 1
ATOM 898 C CA . PHE A 1 108 ? 24.317 -5.250 -37.210 1.00 92.12 108 PHE A CA 1
ATOM 899 C C . PHE 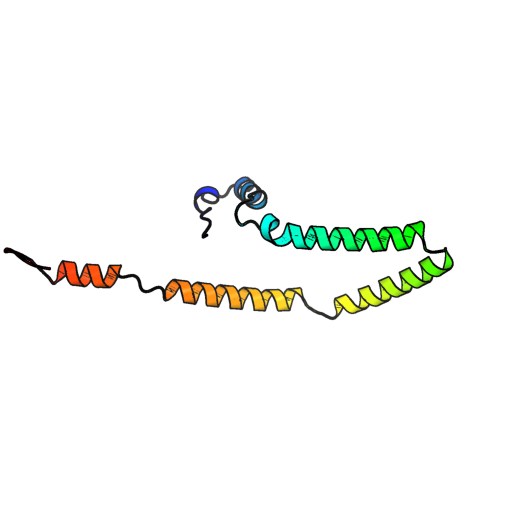A 1 108 ? 25.782 -5.395 -37.642 1.00 92.12 108 PHE A C 1
ATOM 901 O O . PHE A 1 108 ? 26.112 -5.132 -38.801 1.00 92.12 108 PHE A O 1
ATOM 908 N N . PHE A 1 109 ? 26.659 -5.879 -36.759 1.00 92.06 109 PHE A N 1
ATOM 909 C CA . PHE A 1 109 ? 28.042 -6.189 -37.130 1.00 92.06 109 PHE A CA 1
ATOM 910 C C . PHE A 1 109 ? 28.109 -7.294 -38.193 1.00 92.06 109 PHE A C 1
ATOM 912 O O . PHE A 1 109 ? 28.730 -7.114 -39.235 1.00 92.06 109 PHE A O 1
ATOM 919 N N . VAL A 1 110 ? 27.421 -8.418 -38.003 1.00 91.44 110 VAL A N 1
ATOM 920 C CA . VAL A 1 110 ? 27.458 -9.516 -38.982 1.00 91.44 110 VAL A CA 1
ATOM 921 C C . VAL A 1 110 ? 26.891 -9.079 -40.337 1.00 91.44 110 VAL A C 1
ATOM 923 O O . VAL A 1 110 ? 27.513 -9.337 -41.362 1.00 91.44 110 VAL A O 1
ATOM 926 N N . SER A 1 111 ? 25.766 -8.362 -40.366 1.00 89.12 111 SER A N 1
ATOM 927 C CA . SER A 1 111 ? 25.133 -7.915 -41.620 1.00 89.12 111 SER A CA 1
ATOM 928 C C . SER A 1 111 ? 25.947 -6.877 -42.400 1.00 89.12 111 SER A C 1
ATOM 930 O O . SER A 1 111 ? 25.902 -6.865 -43.629 1.00 89.12 111 SER A O 1
ATOM 932 N N . SER A 1 112 ? 26.704 -6.014 -41.717 1.00 88.62 112 SER A N 1
ATOM 933 C CA . SER A 1 112 ? 27.536 -4.997 -42.374 1.00 88.62 112 SER A CA 1
ATOM 934 C C . SER A 1 112 ? 28.851 -5.560 -42.923 1.00 88.62 112 SER A C 1
ATOM 936 O O . SER A 1 112 ? 29.293 -5.145 -44.000 1.00 88.62 112 SER A O 1
ATOM 938 N N . TYR A 1 113 ? 29.456 -6.520 -42.217 1.00 87.44 113 TYR A N 1
ATOM 939 C CA . TYR A 1 113 ? 30.763 -7.079 -42.572 1.00 87.44 113 TYR A CA 1
ATOM 940 C C . TYR A 1 113 ? 30.684 -8.366 -43.413 1.00 87.44 113 TYR A C 1
ATOM 942 O O . TYR A 1 113 ? 31.554 -8.588 -44.256 1.00 87.44 113 TYR A O 1
ATOM 950 N N . VAL A 1 114 ? 29.650 -9.200 -43.257 1.00 83.69 114 VAL A N 1
ATOM 951 C CA . VAL A 1 114 ? 29.476 -10.436 -44.040 1.00 83.69 114 VAL A CA 1
ATOM 952 C C . VAL A 1 114 ? 28.627 -10.152 -45.283 1.00 83.69 114 VAL A C 1
ATOM 954 O O . VAL A 1 114 ? 27.399 -10.162 -45.242 1.00 83.69 114 VAL A O 1
ATOM 957 N N . ARG A 1 115 ? 29.284 -9.906 -46.423 1.00 74.50 115 ARG A N 1
ATOM 958 C CA . ARG A 1 115 ? 28.621 -9.740 -47.731 1.00 74.50 115 ARG A CA 1
ATOM 959 C C . ARG A 1 115 ? 28.558 -11.076 -48.475 1.00 74.50 115 ARG A C 1
ATOM 961 O O . ARG A 1 115 ? 29.578 -11.738 -48.639 1.00 74.50 115 ARG A O 1
ATOM 968 N N . GLY A 1 116 ? 27.378 -11.457 -48.968 1.00 66.88 116 GLY A N 1
ATOM 969 C CA . GLY A 1 116 ? 27.183 -12.668 -49.771 1.00 66.88 116 GLY A CA 1
ATOM 970 C C . GLY A 1 116 ? 26.830 -12.340 -51.219 1.00 66.88 116 GLY A C 1
ATOM 971 O O . GLY A 1 116 ? 25.715 -11.906 -51.484 1.00 66.88 116 GLY A O 1
ATOM 972 N N . THR A 1 117 ? 27.747 -12.565 -52.164 1.00 61.34 117 THR A N 1
ATOM 973 C CA . THR A 1 117 ? 27.489 -12.338 -53.602 1.00 61.34 117 THR A CA 1
ATOM 974 C C . THR A 1 117 ? 27.228 -13.609 -54.411 1.00 61.34 117 THR A C 1
ATOM 976 O O . THR A 1 117 ? 26.736 -13.494 -55.527 1.00 61.34 117 THR A O 1
ATOM 979 N N . MET A 1 118 ? 27.476 -14.822 -53.901 1.00 50.62 118 MET A N 1
ATOM 980 C CA . MET A 1 118 ? 27.145 -16.069 -54.618 1.00 50.62 118 MET A CA 1
ATOM 981 C C . MET A 1 118 ? 26.741 -17.215 -53.679 1.00 50.62 118 MET A C 1
ATOM 983 O O 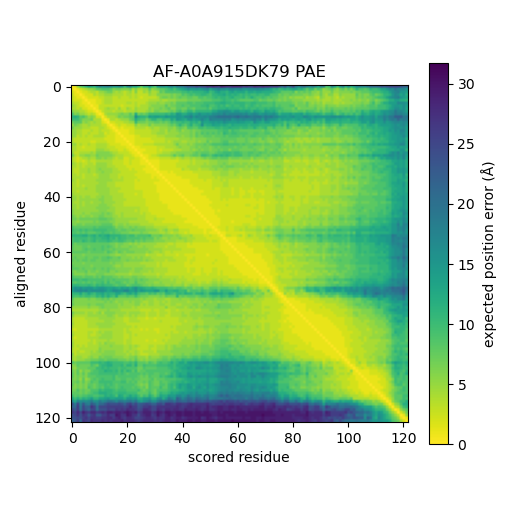. MET A 1 118 ? 27.105 -17.231 -52.506 1.00 50.62 118 MET A O 1
ATOM 987 N N . LYS A 1 119 ? 25.945 -18.157 -54.220 1.00 59.12 119 LYS A N 1
ATOM 988 C CA . LYS A 1 119 ? 25.276 -19.307 -53.570 1.00 59.12 119 LYS A CA 1
ATOM 989 C C . LYS A 1 119 ? 26.134 -20.053 -52.526 1.00 59.12 119 LYS A C 1
ATOM 991 O O . LYS A 1 119 ? 26.691 -21.106 -52.808 1.00 59.12 119 LYS A O 1
ATOM 996 N N . ARG A 1 120 ? 26.142 -19.544 -51.296 1.00 56.75 120 ARG A N 1
ATOM 997 C CA . ARG A 1 120 ? 25.558 -20.103 -50.057 1.00 56.75 120 ARG A CA 1
ATOM 998 C C . ARG A 1 120 ? 26.313 -19.507 -48.860 1.00 56.75 120 ARG A C 1
ATOM 1000 O O . ARG A 1 120 ? 27.290 -20.099 -48.413 1.00 56.75 120 ARG A O 1
ATOM 1007 N N . PRO A 1 121 ? 25.839 -18.387 -48.303 1.00 57.97 121 PRO A N 1
ATOM 1008 C CA . PRO A 1 121 ? 26.095 -18.058 -46.912 1.00 57.97 121 PRO A CA 1
ATOM 1009 C C . PRO A 1 121 ? 25.016 -18.747 -46.058 1.00 57.97 121 PRO A C 1
ATOM 1011 O O . PRO A 1 121 ? 23.824 -18.586 -46.327 1.00 57.97 121 PRO A O 1
ATOM 1014 N N . LYS A 1 122 ? 25.429 -19.588 -45.106 1.00 51.19 122 LYS A N 1
ATOM 1015 C CA . LYS A 1 122 ? 24.573 -20.028 -43.996 1.00 51.19 122 LYS A CA 1
ATOM 1016 C C . LYS A 1 122 ? 24.812 -19.103 -42.818 1.00 51.19 122 LYS A C 1
ATOM 1018 O O . LYS A 1 122 ? 26.004 -18.804 -42.588 1.00 51.19 122 LYS A O 1
#

Secondary structure (DSSP, 8-state):
-----TTTTSS--HHHHHHHHT--TT-HHHHHHHHHHHHHHHHHHHHHIIIII--HHHHHHHHHHHHHHHHHHTTS-HHHHHHHHHHHHHHHHHHHHHT---SHHHHHHHHHH----SS---